Protein AF-A0A5J4TRS7-F1 (afdb_monomer_lite)

Structure (mmCIF, N/CA/C/O backbone):
data_AF-A0A5J4TRS7-F1
#
_entry.id   AF-A0A5J4TRS7-F1
#
loop_
_atom_site.group_PDB
_atom_site.id
_atom_site.type_symbol
_atom_site.label_atom_id
_atom_site.label_alt_id
_atom_site.label_comp_id
_atom_site.label_asym_id
_atom_site.label_entity_id
_atom_site.label_seq_id
_atom_site.pdbx_PDB_ins_code
_atom_site.Cartn_x
_atom_site.Cartn_y
_atom_site.Cartn_z
_atom_site.occupancy
_atom_site.B_iso_or_equiv
_atom_site.auth_seq_id
_atom_site.auth_comp_id
_atom_site.auth_asym_id
_atom_site.auth_atom_id
_atom_site.pdbx_PDB_model_num
ATOM 1 N N . THR A 1 1 ? 23.993 11.757 -22.071 1.00 40.72 1 THR A N 1
ATOM 2 C CA . THR A 1 1 ? 23.075 12.271 -21.035 1.00 40.72 1 THR A CA 1
ATOM 3 C C . THR A 1 1 ? 21.910 11.312 -20.945 1.00 40.72 1 THR A C 1
ATOM 5 O O . THR A 1 1 ? 21.147 11.215 -21.893 1.00 40.72 1 THR A O 1
ATOM 8 N N . SER A 1 2 ? 21.818 10.522 -19.878 1.00 44.00 2 SER A N 1
ATOM 9 C CA . SER A 1 2 ? 20.681 9.612 -19.700 1.00 44.00 2 SER A CA 1
ATOM 10 C C . SER A 1 2 ? 19.582 10.359 -18.956 1.00 44.00 2 SER A C 1
ATOM 12 O O . SER A 1 2 ? 19.771 10.731 -17.803 1.00 44.00 2 SER A O 1
ATOM 14 N N . ALA A 1 3 ? 18.466 10.622 -19.630 1.00 51.84 3 ALA A N 1
ATOM 15 C CA . ALA A 1 3 ? 17.237 11.070 -18.993 1.00 51.84 3 ALA A CA 1
ATOM 16 C C . ALA A 1 3 ? 16.399 9.824 -18.675 1.00 51.84 3 ALA A C 1
ATOM 18 O O . ALA A 1 3 ? 16.003 9.107 -19.592 1.00 51.84 3 ALA A O 1
ATOM 19 N N . SER A 1 4 ? 16.157 9.537 -17.394 1.00 51.97 4 SER A N 1
ATOM 20 C CA . SER A 1 4 ? 15.178 8.524 -16.990 1.00 51.97 4 SER A CA 1
ATOM 21 C C . SER A 1 4 ? 13.777 9.103 -17.188 1.00 51.97 4 SER A C 1
ATOM 23 O O . SER A 1 4 ? 13.414 10.089 -16.551 1.00 51.97 4 SER A O 1
ATOM 25 N N . THR A 1 5 ? 12.996 8.518 -18.094 1.00 61.62 5 THR A N 1
ATOM 26 C CA . THR A 1 5 ? 11.643 8.985 -18.452 1.00 61.62 5 THR A CA 1
ATOM 27 C C . THR A 1 5 ? 10.594 8.667 -17.375 1.00 61.62 5 THR A C 1
ATOM 29 O O . THR A 1 5 ? 9.481 9.177 -17.434 1.00 61.62 5 THR A O 1
ATOM 32 N N . TYR A 1 6 ? 10.963 7.872 -16.365 1.00 62.00 6 TYR A N 1
ATOM 33 C CA . TYR A 1 6 ? 10.141 7.502 -15.216 1.00 62.00 6 TYR A CA 1
ATOM 34 C C . TYR A 1 6 ? 11.001 7.568 -13.950 1.00 62.00 6 TYR A C 1
ATOM 36 O O . TYR A 1 6 ? 12.163 7.166 -13.967 1.00 62.00 6 TYR A O 1
ATOM 44 N N . GLY A 1 7 ? 10.456 8.130 -12.868 1.00 70.44 7 GLY A N 1
ATOM 45 C CA . GLY A 1 7 ? 11.171 8.367 -11.605 1.00 70.44 7 GLY A CA 1
ATOM 46 C C . GLY A 1 7 ? 11.397 7.120 -10.745 1.00 70.44 7 GLY A C 1
ATOM 47 O O . GLY A 1 7 ? 11.716 7.257 -9.568 1.00 70.44 7 GLY A O 1
ATOM 48 N N . GLU A 1 8 ? 11.203 5.926 -11.301 1.00 80.50 8 GLU A N 1
ATOM 49 C CA . GLU A 1 8 ? 11.390 4.660 -10.602 1.00 80.50 8 GLU A CA 1
ATOM 50 C C . GLU A 1 8 ? 12.616 3.911 -11.116 1.00 80.50 8 GLU A C 1
ATOM 52 O O . GLU A 1 8 ? 12.922 3.910 -12.309 1.00 80.50 8 GLU A O 1
ATOM 57 N N . ILE A 1 9 ? 13.323 3.267 -10.192 1.00 88.06 9 ILE A N 1
ATOM 58 C CA . ILE A 1 9 ? 14.417 2.351 -10.504 1.00 88.06 9 ILE A CA 1
ATOM 59 C C . ILE A 1 9 ? 13.839 0.932 -10.476 1.00 88.06 9 ILE A C 1
ATOM 61 O O . ILE A 1 9 ? 13.134 0.565 -9.532 1.00 88.06 9 ILE A O 1
ATOM 65 N N . ASP A 1 10 ? 14.134 0.110 -11.486 1.00 88.44 10 ASP A N 1
ATOM 66 C CA . ASP A 1 10 ? 13.742 -1.301 -11.439 1.00 88.44 10 ASP A CA 1
ATOM 67 C C . ASP A 1 10 ? 14.343 -1.975 -10.194 1.00 88.44 10 ASP A C 1
ATOM 69 O O . ASP A 1 10 ? 15.431 -1.635 -9.734 1.00 88.44 10 ASP A O 1
ATOM 73 N N . GLY A 1 11 ? 13.622 -2.895 -9.567 1.00 90.06 11 GLY A N 1
ATOM 74 C CA . GLY A 1 11 ? 14.075 -3.432 -8.276 1.00 90.06 11 GLY A CA 1
ATOM 75 C C . GLY A 1 11 ? 13.869 -2.489 -7.068 1.00 90.06 11 GLY A C 1
ATOM 76 O O . GLY A 1 11 ? 14.033 -2.946 -5.937 1.00 90.06 11 GLY A O 1
ATOM 77 N N . GLN A 1 12 ? 13.379 -1.252 -7.227 1.00 94.25 12 GLN A N 1
ATOM 78 C CA . GLN A 1 12 ? 13.161 -0.332 -6.097 1.00 94.25 12 GLN A CA 1
ATOM 79 C C . GLN A 1 12 ? 11.893 -0.621 -5.277 1.00 94.25 12 GLN A C 1
ATOM 81 O O . GLN A 1 12 ? 10.839 -1.002 -5.794 1.00 94.25 12 GLN A O 1
ATOM 86 N N . TRP A 1 13 ? 12.028 -0.425 -3.966 1.00 95.75 13 TRP A N 1
ATOM 87 C CA . TRP A 1 13 ? 10.944 -0.448 -2.991 1.00 95.75 13 TRP A CA 1
ATOM 88 C C . TRP A 1 13 ? 10.685 0.958 -2.462 1.00 95.75 13 TRP A C 1
ATOM 90 O O . TRP A 1 13 ? 11.616 1.753 -2.313 1.00 95.75 13 TRP A O 1
ATOM 100 N N . THR A 1 14 ? 9.435 1.232 -2.108 1.00 94.88 14 THR A N 1
ATOM 101 C CA . THR A 1 14 ? 9.032 2.500 -1.501 1.00 94.88 14 THR A CA 1
ATOM 102 C C . THR A 1 14 ? 8.226 2.248 -0.235 1.00 94.88 14 THR A C 1
ATOM 104 O O . THR A 1 14 ? 7.418 1.320 -0.166 1.00 94.88 14 THR A O 1
ATOM 107 N N . ILE A 1 15 ? 8.448 3.110 0.759 1.00 96.94 15 ILE A N 1
ATOM 108 C CA . ILE A 1 15 ? 7.607 3.248 1.946 1.00 96.94 15 ILE A CA 1
ATOM 109 C C . ILE A 1 15 ? 6.862 4.577 1.817 1.00 96.94 15 ILE A C 1
ATOM 111 O O . ILE A 1 15 ? 7.495 5.623 1.675 1.00 96.94 15 ILE A O 1
ATOM 115 N N . ILE A 1 16 ? 5.530 4.543 1.830 1.00 95.69 16 ILE A N 1
ATOM 116 C CA . ILE A 1 16 ? 4.685 5.706 1.525 1.00 95.69 16 ILE A CA 1
ATOM 117 C C . ILE A 1 16 ? 3.670 5.896 2.635 1.00 95.69 16 ILE A C 1
ATOM 119 O O . ILE A 1 16 ? 2.869 5.003 2.900 1.00 95.69 16 ILE A O 1
ATOM 123 N N . LYS A 1 17 ? 3.656 7.086 3.237 1.00 96.75 17 LYS A N 1
ATOM 124 C CA . LYS A 1 17 ? 2.536 7.541 4.061 1.00 96.75 17 LYS A CA 1
ATOM 125 C C . LYS A 1 17 ? 1.540 8.274 3.164 1.00 96.75 17 LYS A C 1
ATOM 127 O O . LYS A 1 17 ? 1.904 9.263 2.528 1.00 96.75 17 LYS A O 1
ATOM 132 N N . ARG A 1 18 ? 0.299 7.798 3.101 1.00 94.62 18 ARG A N 1
ATOM 133 C CA . ARG A 1 18 ? -0.774 8.458 2.344 1.00 94.62 18 ARG A CA 1
ATOM 134 C C . ARG A 1 18 ? -1.322 9.657 3.109 1.00 94.62 18 ARG A C 1
ATOM 136 O O . ARG A 1 18 ? -1.232 9.719 4.335 1.00 94.62 18 ARG A O 1
ATOM 143 N N . SER A 1 19 ? -1.935 10.593 2.387 1.00 96.44 19 SER A N 1
ATOM 144 C CA . SER A 1 19 ? -2.653 11.728 2.986 1.00 96.44 19 SER A CA 1
ATOM 145 C C . SER A 1 19 ? -3.818 11.282 3.876 1.00 96.44 19 SER A C 1
ATOM 147 O O . SER A 1 19 ? -4.149 11.968 4.837 1.00 96.44 19 SER A O 1
ATOM 149 N N . THR A 1 20 ? -4.394 10.117 3.588 1.00 96.00 20 THR A N 1
ATOM 150 C CA . THR A 1 20 ? -5.449 9.439 4.355 1.00 96.00 20 THR A CA 1
ATOM 151 C C . THR A 1 20 ? -4.936 8.724 5.614 1.00 96.00 20 THR A C 1
ATOM 153 O O . THR A 1 20 ? -5.732 8.324 6.457 1.00 96.00 20 THR A O 1
ATOM 156 N N . GLY A 1 21 ? -3.614 8.655 5.814 1.00 97.12 21 GLY A N 1
ATOM 157 C CA . GLY A 1 21 ? -2.983 8.217 7.062 1.00 97.12 21 GLY A CA 1
ATOM 158 C C . GLY A 1 21 ? -2.360 6.821 7.030 1.00 97.12 21 GLY A C 1
ATOM 159 O O . GLY A 1 21 ? -1.518 6.540 7.884 1.00 97.12 21 GLY A O 1
ATOM 160 N N . GLU A 1 22 ? -2.696 5.989 6.046 1.00 97.62 22 GLU A N 1
ATOM 161 C CA . GLU A 1 22 ? -2.151 4.640 5.871 1.00 97.62 22 GLU A CA 1
ATOM 162 C C . GLU A 1 22 ? -0.657 4.650 5.528 1.00 97.62 22 GLU A C 1
ATOM 164 O O . GLU A 1 22 ? -0.136 5.591 4.913 1.00 97.62 22 GLU A O 1
ATOM 169 N N . LEU A 1 23 ? 0.019 3.550 5.861 1.00 97.94 23 LEU A N 1
ATOM 170 C CA . LEU A 1 23 ? 1.409 3.293 5.491 1.00 97.94 23 LEU A CA 1
ATOM 171 C C . LEU A 1 23 ? 1.488 2.112 4.520 1.00 97.94 23 LEU A C 1
ATOM 173 O O . LEU A 1 23 ? 0.977 1.036 4.811 1.00 97.94 23 LEU A O 1
ATOM 177 N N . TYR A 1 24 ? 2.152 2.305 3.384 1.00 97.75 24 TYR A N 1
ATOM 178 C CA . TYR A 1 24 ? 2.332 1.291 2.347 1.00 97.75 24 TYR A CA 1
ATOM 179 C C . TYR A 1 24 ? 3.807 0.923 2.212 1.00 97.75 24 TYR A C 1
ATOM 181 O O . TYR A 1 24 ? 4.667 1.803 2.239 1.00 97.75 24 TYR A O 1
ATOM 189 N N . ILE A 1 25 ? 4.085 -0.363 2.006 1.00 97.81 25 ILE A N 1
ATOM 190 C CA . ILE A 1 25 ? 5.389 -0.894 1.605 1.00 97.81 25 ILE A CA 1
ATOM 191 C C . ILE A 1 25 ? 5.176 -1.746 0.355 1.00 97.81 25 ILE A C 1
ATOM 193 O O . ILE A 1 25 ? 4.539 -2.800 0.408 1.00 97.81 25 ILE A O 1
ATOM 197 N N . CYS A 1 26 ? 5.695 -1.288 -0.780 1.00 96.94 26 CYS A N 1
ATOM 198 C CA . CYS A 1 26 ? 5.475 -1.931 -2.073 1.00 96.94 26 CYS A CA 1
ATOM 199 C C . CYS A 1 26 ? 6.621 -1.645 -3.050 1.00 96.94 26 CYS A C 1
ATOM 201 O O . CYS A 1 26 ? 7.551 -0.887 -2.758 1.00 96.94 26 CYS A O 1
ATOM 203 N N . ARG A 1 27 ? 6.556 -2.282 -4.219 1.00 95.69 27 ARG A N 1
ATOM 204 C CA . ARG A 1 27 ? 7.408 -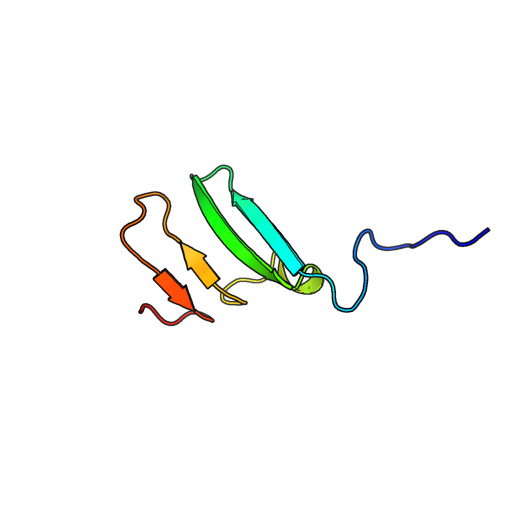1.951 -5.362 1.00 95.69 27 ARG A CA 1
ATOM 205 C C . ARG A 1 27 ? 7.072 -0.538 -5.823 1.00 95.69 27 ARG A C 1
ATOM 207 O O . ARG A 1 27 ? 5.896 -0.197 -5.889 1.00 95.69 27 ARG A O 1
ATOM 214 N N . THR A 1 28 ? 8.069 0.259 -6.192 1.00 93.88 28 THR A N 1
ATOM 215 C CA . THR A 1 28 ? 7.823 1.633 -6.668 1.00 93.88 28 THR A CA 1
ATOM 216 C C . THR A 1 28 ? 6.892 1.662 -7.889 1.00 93.88 28 THR A C 1
ATOM 218 O O . THR A 1 28 ? 5.998 2.501 -7.940 1.00 93.88 28 THR A O 1
ATOM 221 N N . ALA A 1 29 ? 6.993 0.662 -8.771 1.00 93.19 29 ALA A N 1
ATOM 222 C CA . ALA A 1 29 ? 6.089 0.457 -9.910 1.00 93.19 29 ALA A CA 1
ATOM 223 C C . ALA A 1 29 ? 4.632 0.171 -9.526 1.00 93.19 29 ALA A C 1
ATOM 225 O O . ALA A 1 29 ? 3.711 0.492 -10.272 1.00 93.19 29 ALA A O 1
ATOM 226 N N . ASP A 1 30 ? 4.408 -0.386 -8.339 1.00 94.44 30 ASP A N 1
ATOM 227 C CA . ASP A 1 30 ? 3.080 -0.712 -7.828 1.00 94.44 30 ASP A CA 1
ATOM 228 C C . ASP A 1 30 ? 2.554 0.351 -6.857 1.00 94.44 30 ASP A C 1
ATOM 230 O O . ASP A 1 30 ? 1.493 0.183 -6.261 1.00 94.44 30 ASP A O 1
ATOM 234 N N . GLN A 1 31 ? 3.270 1.464 -6.681 1.00 92.25 31 GLN A N 1
ATOM 235 C CA . GLN A 1 31 ? 2.978 2.416 -5.617 1.00 92.25 31 GLN A CA 1
ATOM 2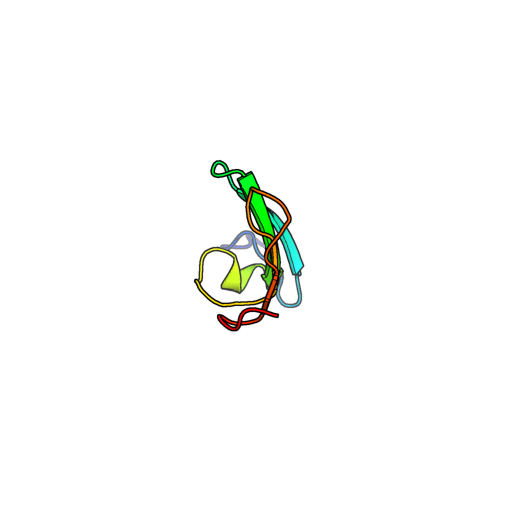36 C C . GLN A 1 31 ? 1.633 3.125 -5.737 1.00 92.25 31 GLN A C 1
ATOM 238 O O . GLN A 1 31 ? 1.253 3.813 -4.806 1.00 92.25 31 GLN A O 1
ATOM 243 N N . ASN A 1 32 ? 0.921 3.015 -6.855 1.00 91.94 32 ASN A N 1
ATOM 244 C CA . ASN A 1 32 ? -0.445 3.523 -7.021 1.00 91.94 32 ASN A CA 1
ATOM 245 C C . ASN A 1 32 ? -1.400 2.421 -7.510 1.00 91.94 32 ASN A C 1
ATOM 247 O O . ASN A 1 32 ? -2.478 2.720 -8.015 1.00 91.94 32 ASN A O 1
ATOM 251 N N . THR A 1 33 ? -0.990 1.160 -7.368 1.00 93.75 33 THR A N 1
ATOM 252 C CA . THR A 1 33 ? -1.778 -0.019 -7.707 1.00 93.75 33 THR A CA 1
ATOM 253 C C . THR A 1 33 ? -2.343 -0.607 -6.423 1.00 93.75 33 THR A C 1
ATOM 255 O O . THR A 1 33 ? -1.597 -0.996 -5.522 1.00 93.75 33 THR A O 1
ATOM 258 N N . ASP A 1 34 ? -3.666 -0.699 -6.340 1.00 92.69 34 ASP A N 1
ATOM 259 C CA . ASP A 1 34 ? -4.327 -1.294 -5.183 1.00 92.69 34 ASP A CA 1
ATOM 260 C C . ASP A 1 34 ? -3.912 -2.758 -4.991 1.00 92.69 34 ASP A C 1
ATOM 262 O O . ASP A 1 34 ? -3.621 -3.486 -5.945 1.00 92.69 34 ASP A O 1
ATOM 266 N N . ASN A 1 35 ? -3.924 -3.213 -3.736 1.00 95.06 35 ASN A N 1
ATOM 267 C CA . ASN A 1 35 ? -3.658 -4.607 -3.373 1.00 95.06 35 ASN A CA 1
ATOM 268 C C . ASN A 1 35 ? -2.281 -5.127 -3.837 1.00 95.06 35 ASN A C 1
ATOM 270 O O . ASN A 1 35 ? -2.142 -6.306 -4.169 1.00 95.06 35 ASN A O 1
ATOM 274 N N . ARG A 1 36 ? -1.251 -4.271 -3.831 1.00 96.44 36 ARG A N 1
ATOM 275 C CA . ARG A 1 36 ? 0.145 -4.651 -4.088 1.00 96.44 36 ARG A CA 1
ATOM 276 C C . ARG A 1 36 ? 1.047 -4.281 -2.914 1.00 96.44 36 ARG A C 1
ATOM 278 O O . ARG A 1 36 ? 1.239 -3.111 -2.601 1.00 96.44 36 ARG A O 1
ATOM 285 N N . GLY A 1 37 ? 1.640 -5.294 -2.288 1.00 96.50 37 GLY A N 1
ATOM 286 C CA . GLY A 1 37 ? 2.518 -5.137 -1.131 1.00 96.50 37 GLY A CA 1
ATOM 287 C C . GLY A 1 37 ? 1.772 -5.189 0.201 1.00 96.50 37 GLY A C 1
ATOM 288 O O . GLY A 1 37 ? 0.743 -5.855 0.323 1.00 96.50 37 GLY A O 1
ATOM 289 N N . LEU A 1 38 ? 2.342 -4.523 1.204 1.00 98.12 38 LEU A N 1
ATOM 290 C CA . LEU A 1 38 ? 1.815 -4.436 2.563 1.00 98.12 38 LEU A CA 1
ATOM 291 C C . LEU A 1 38 ? 1.211 -3.049 2.798 1.00 98.12 38 LEU A C 1
ATOM 293 O O . LEU A 1 38 ? 1.875 -2.043 2.556 1.00 98.12 38 LEU A O 1
ATOM 297 N N . ALA A 1 39 ? -0.007 -3.007 3.326 1.00 97.50 39 ALA A N 1
ATOM 298 C CA . ALA A 1 39 ? -0.663 -1.796 3.800 1.00 97.50 39 ALA A CA 1
ATOM 299 C C . ALA A 1 39 ? -0.972 -1.911 5.298 1.00 97.50 39 ALA A C 1
ATOM 301 O O . ALA A 1 39 ? -1.432 -2.956 5.761 1.00 97.50 39 ALA A O 1
ATOM 302 N N . ILE A 1 40 ? -0.734 -0.829 6.034 1.00 98.25 40 ILE A N 1
ATOM 303 C CA . ILE A 1 40 ? -1.146 -0.634 7.426 1.00 98.25 40 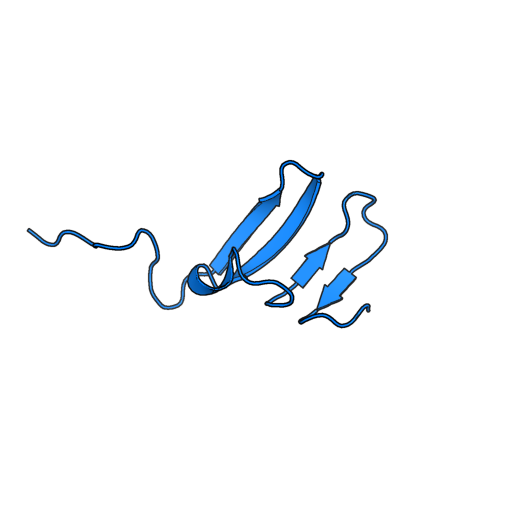ILE A CA 1
ATOM 304 C C . ILE A 1 40 ? -2.244 0.425 7.422 1.00 98.25 40 ILE A C 1
ATOM 306 O O . ILE A 1 40 ? -2.035 1.520 6.887 1.00 98.25 40 ILE A O 1
ATOM 310 N N . SER A 1 41 ? -3.404 0.106 7.994 1.00 97.88 41 SER A N 1
ATOM 311 C CA . SER A 1 41 ? -4.530 1.036 8.089 1.00 97.88 41 SER A CA 1
ATOM 312 C C . SER A 1 41 ? -4.169 2.297 8.878 1.00 97.88 41 SER A C 1
ATOM 314 O O . SER A 1 41 ? -3.261 2.302 9.708 1.00 97.88 41 SER A O 1
ATOM 316 N N . ALA A 1 42 ? -4.897 3.387 8.628 1.00 98.25 42 ALA A N 1
ATOM 317 C CA . ALA A 1 42 ? -4.650 4.676 9.274 1.00 98.25 42 ALA A CA 1
ATOM 318 C C . ALA A 1 42 ? -4.782 4.624 10.810 1.00 98.25 42 ALA A C 1
ATOM 320 O O . ALA A 1 42 ? -4.123 5.391 11.508 1.00 98.25 42 ALA A O 1
ATOM 321 N N . ASP A 1 43 ? -5.602 3.707 11.330 1.00 98.06 43 ASP A N 1
ATOM 322 C CA . ASP A 1 43 ? -5.765 3.450 12.765 1.00 98.06 43 ASP A CA 1
ATOM 323 C C . ASP A 1 43 ? -4.707 2.492 13.347 1.00 98.06 43 ASP A C 1
ATOM 325 O O . ASP A 1 43 ? -4.669 2.284 14.556 1.00 98.06 43 ASP A O 1
ATOM 329 N N . GLY A 1 44 ? -3.843 1.914 12.508 1.00 97.56 44 GLY A N 1
ATOM 330 C CA . GLY A 1 44 ? -2.774 1.001 12.910 1.00 97.56 44 GLY A CA 1
ATOM 331 C C . GLY A 1 44 ? -3.220 -0.413 13.295 1.00 97.56 44 GLY A C 1
ATOM 332 O O . GLY A 1 44 ? -2.369 -1.210 13.682 1.00 97.56 44 GLY A O 1
ATOM 333 N N . ASN A 1 45 ? -4.510 -0.746 13.189 1.00 98.12 45 ASN A N 1
ATOM 334 C CA . ASN A 1 45 ? -5.046 -2.023 13.679 1.00 98.12 45 ASN A CA 1
ATOM 335 C C . ASN A 1 45 ? -5.092 -3.131 12.621 1.00 98.12 45 ASN A C 1
ATOM 337 O O . ASN A 1 45 ? -5.182 -4.304 12.971 1.00 98.12 45 ASN A O 1
ATOM 341 N N . THR A 1 46 ? -5.066 -2.774 11.337 1.00 98.25 46 THR A N 1
ATOM 342 C CA . THR A 1 46 ? -5.244 -3.718 10.230 1.00 98.25 46 THR A CA 1
ATOM 343 C C . THR A 1 46 ? -3.997 -3.759 9.363 1.00 98.25 46 THR A C 1
ATOM 345 O O . THR A 1 46 ? -3.529 -2.731 8.868 1.00 98.25 46 THR A O 1
ATOM 348 N N . LEU A 1 47 ? -3.495 -4.970 9.131 1.00 98.31 47 LEU A N 1
ATOM 349 C CA . LEU A 1 47 ? -2.479 -5.249 8.127 1.00 98.31 47 LEU A CA 1
ATOM 350 C C . LEU A 1 47 ? -3.137 -5.941 6.935 1.00 98.31 47 LEU A C 1
ATOM 352 O 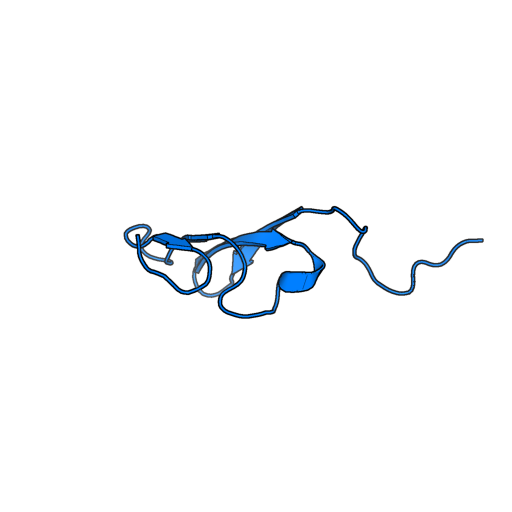O . LEU A 1 47 ? -3.876 -6.907 7.106 1.00 98.31 47 LEU A O 1
ATOM 356 N N . THR A 1 48 ? -2.840 -5.479 5.724 1.00 98.00 48 THR A N 1
ATOM 357 C CA . THR A 1 48 ? -3.315 -6.101 4.482 1.00 98.00 48 THR A CA 1
ATOM 358 C C . THR A 1 48 ? -2.128 -6.415 3.585 1.00 98.00 48 THR A C 1
ATOM 360 O O . THR A 1 48 ? -1.350 -5.522 3.258 1.00 98.00 48 THR A O 1
ATOM 363 N N . PHE A 1 49 ? -1.996 -7.666 3.146 1.00 98.19 49 PHE A N 1
ATOM 364 C CA . PHE A 1 49 ? -0.977 -8.097 2.193 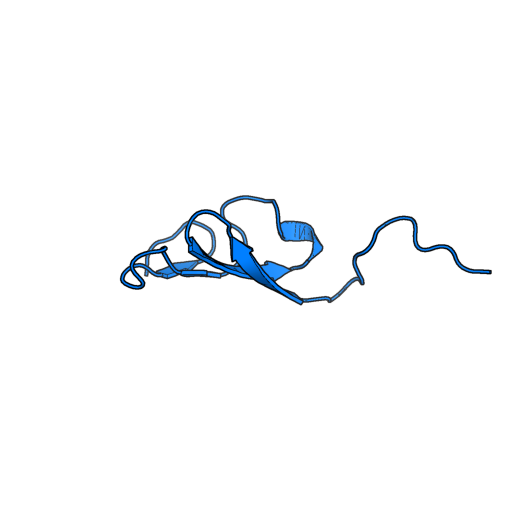1.00 98.19 49 PHE A CA 1
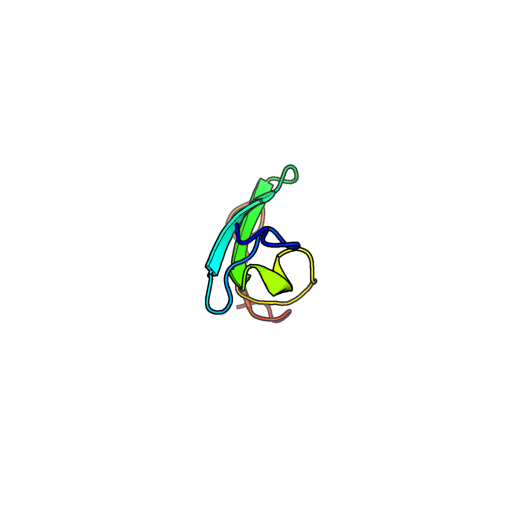ATOM 365 C C . PHE A 1 49 ? -1.615 -8.568 0.890 1.00 98.19 49 PHE A C 1
ATOM 367 O O . PHE A 1 49 ? -2.381 -9.530 0.877 1.00 98.19 49 PHE A O 1
ATOM 374 N N . ASN A 1 50 ? -1.298 -7.888 -0.212 1.00 97.44 50 ASN A N 1
ATOM 375 C CA . ASN A 1 50 ? -1.852 -8.164 -1.540 1.00 97.44 50 ASN A CA 1
ATOM 376 C C . ASN A 1 50 ? -3.391 -8.313 -1.548 1.00 97.44 50 ASN A C 1
ATOM 378 O O . ASN A 1 50 ? -3.939 -9.233 -2.153 1.00 97.44 50 ASN A O 1
ATOM 382 N N . GLY A 1 51 ? -4.086 -7.435 -0.816 1.00 95.56 51 GLY A N 1
ATOM 383 C CA . GLY A 1 51 ? -5.549 -7.440 -0.690 1.00 95.56 51 GLY A CA 1
ATOM 384 C C . GLY A 1 51 ? -6.121 -8.415 0.344 1.00 95.56 51 GLY A C 1
ATOM 385 O O . GLY A 1 51 ? -7.334 -8.461 0.524 1.00 95.56 51 GLY A O 1
ATOM 386 N N . ARG A 1 52 ? -5.279 -9.173 1.056 1.00 97.88 52 ARG A N 1
ATOM 387 C CA . ARG A 1 52 ? -5.706 -10.062 2.142 1.00 97.88 52 ARG A CA 1
ATOM 388 C C . ARG A 1 52 ? -5.394 -9.459 3.506 1.00 97.88 52 ARG A C 1
ATOM 390 O O . ARG A 1 52 ? -4.229 -9.218 3.809 1.00 97.88 52 ARG A O 1
ATOM 397 N N . THR A 1 53 ? -6.416 -9.284 4.336 1.00 97.06 53 THR A N 1
ATOM 398 C CA . THR A 1 53 ? -6.253 -8.909 5.746 1.00 97.06 53 THR A CA 1
ATOM 399 C C . THR A 1 53 ? -5.558 -10.024 6.530 1.00 97.06 53 THR A C 1
ATOM 401 O O . THR A 1 53 ? -5.863 -11.206 6.327 1.00 97.06 53 THR A O 1
ATOM 404 N N . LEU A 1 54 ? -4.610 -9.639 7.382 1.00 93.62 54 LEU A N 1
ATOM 405 C CA . LEU A 1 54 ? -3.803 -10.512 8.234 1.00 93.62 54 LEU A CA 1
ATOM 406 C C . LEU A 1 54 ? -4.224 -10.413 9.700 1.00 93.62 54 LEU A C 1
ATOM 408 O O . LEU A 1 54 ? -4.642 -9.310 10.115 1.00 93.62 54 LEU A O 1
#

Organism: NCBI:txid222440

pLDDT: mean 90.19, std 14.5, range [40.72, 98.31]

Secondary structure (DSSP, 8-state):
----SSS--TT-EEEEE-TTS-EEEEEGGGTTSTT-SEEE-TTS--EEETTEE-

Foldseek 3Di:
DDDDPDPFDVVDWDWDQDPQQKTFIAHPVCPVPPQGGWIAHNVRPWIGHSNRTD

Sequence (54 aa):
TSASTYGEIDGQWTIIKRSTGELYICRTADQNTDNRGLAISADGNTLTFNGRTL

Radius of gyration: 12.99 Å; chains: 1; bounding box: 29×23×35 Å